Protein AF-A0A1V5BWG8-F1 (afdb_monomer)

Nearest PDB structures (foldseek):
  8ae6-assembly1_W  TM=3.537E-01  e=5.953E+00  Saccharomyces cerevisiae
  8adl-assembly1_W  TM=3.539E-01  e=7.224E+00  Saccharomyces cerevisiae
  6p4o-assembly2_D  TM=2.167E-01  e=4.599E+00  Sulfurisphaera tokodaii str. 7

Secondary structure (DSSP, 8-state):
--TT---EEEEEEEEETTEEEEEEEEEEETTEEEE-B-TTS-BTTTTTT---

pLDDT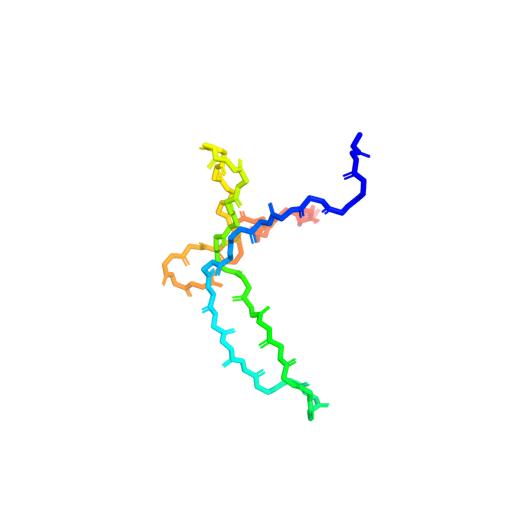: mean 88.04, std 10.96, range [48.06, 96.5]

Foldseek 3Di:
DDPDADKDFDFDWDQDPNRTDTDGQW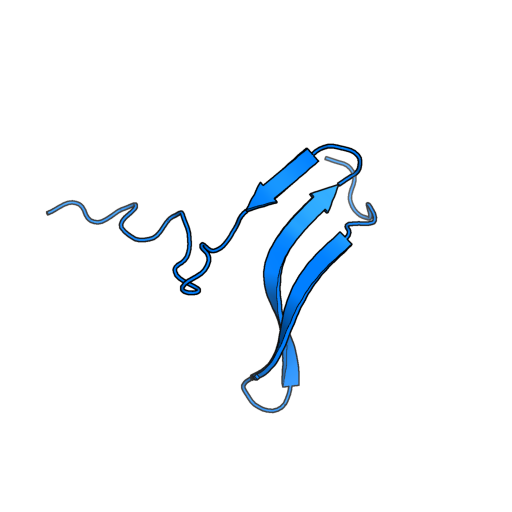IGHPPDIDGQADPVRHGPCPPPPPDD

Structure (mmCIF, 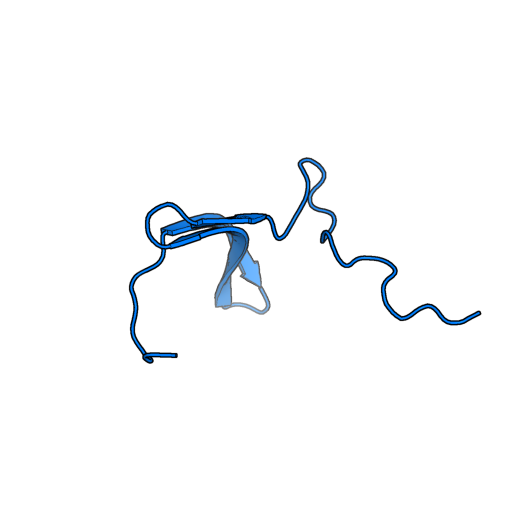N/CA/C/O backbone):
data_AF-A0A1V5BWG8-F1
#
_entry.id   AF-A0A1V5BWG8-F1
#
loop_
_atom_site.group_PDB
_atom_site.id
_atom_site.type_symbol
_atom_site.label_atom_id
_atom_site.label_alt_id
_atom_site.label_comp_id
_atom_site.label_asym_id
_atom_site.label_entity_id
_atom_site.label_seq_id
_atom_site.pdbx_PDB_ins_code
_atom_site.Cartn_x
_atom_site.Cartn_y
_atom_site.Cartn_z
_atom_site.occupancy
_atom_site.B_iso_or_equiv
_atom_site.auth_seq_id
_atom_site.auth_comp_id
_atom_site.auth_asym_id
_atom_site.auth_atom_id
_atom_site.pdbx_PDB_model_num
ATOM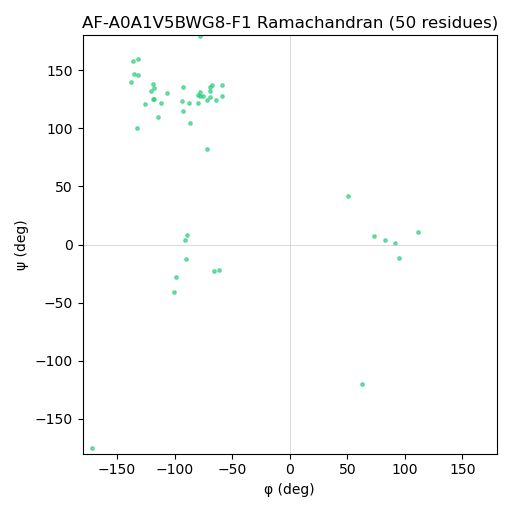 1 N N . MET A 1 1 ? -6.101 -7.055 18.905 1.00 48.06 1 MET A N 1
ATOM 2 C CA . MET A 1 1 ? -6.365 -6.719 17.488 1.00 48.06 1 MET A CA 1
ATOM 3 C C . MET A 1 1 ? -7.685 -7.354 17.097 1.00 48.06 1 MET A C 1
ATOM 5 O O . MET A 1 1 ? -7.770 -8.574 17.051 1.00 48.06 1 MET A O 1
ATOM 9 N N . GLU A 1 2 ? -8.717 -6.541 16.905 1.00 58.62 2 GLU A N 1
ATOM 10 C CA . GLU A 1 2 ? -10.036 -7.001 16.468 1.00 58.62 2 GLU A CA 1
ATOM 11 C C . GLU A 1 2 ? -10.005 -7.278 14.958 1.00 58.62 2 GLU A C 1
ATOM 13 O O . GLU A 1 2 ? -9.517 -6.457 14.175 1.00 58.62 2 GLU A O 1
ATOM 18 N N . LYS A 1 3 ? -10.444 -8.470 14.547 1.00 65.12 3 LYS A N 1
ATOM 19 C CA . LYS A 1 3 ? -10.544 -8.843 13.132 1.00 65.12 3 LYS A CA 1
ATOM 20 C C . LYS A 1 3 ? -11.823 -8.223 12.565 1.00 65.12 3 LYS A C 1
ATOM 22 O O . LYS A 1 3 ? -12.883 -8.441 13.131 1.00 65.12 3 LYS A O 1
ATOM 27 N N . GLY A 1 4 ? -11.722 -7.506 11.444 1.00 75.06 4 GLY A N 1
ATOM 28 C CA . GLY A 1 4 ? -12.886 -6.957 10.729 1.00 75.06 4 GLY A CA 1
ATOM 29 C C . GLY A 1 4 ? -13.037 -5.432 10.746 1.00 75.06 4 GLY A C 1
ATOM 30 O O . GLY A 1 4 ? -14.074 -4.935 10.330 1.00 75.06 4 GLY A O 1
ATOM 31 N N . GLY A 1 5 ? -12.028 -4.679 11.194 1.00 79.75 5 GLY A N 1
ATOM 32 C CA . GLY A 1 5 ? -12.067 -3.215 11.130 1.00 79.75 5 GLY A CA 1
ATOM 33 C C . GLY A 1 5 ? -12.018 -2.676 9.695 1.00 79.75 5 GLY A C 1
ATOM 34 O O . GLY A 1 5 ? -11.213 -3.136 8.884 1.00 79.75 5 GLY A O 1
ATOM 35 N N . THR A 1 6 ? -12.848 -1.673 9.405 1.00 87.56 6 THR A N 1
ATOM 36 C CA . THR A 1 6 ? -12.795 -0.911 8.151 1.00 87.56 6 THR A CA 1
ATOM 37 C C . THR A 1 6 ? -11.537 -0.049 8.120 1.00 87.56 6 THR A C 1
ATOM 39 O O . THR A 1 6 ? -11.191 0.602 9.107 1.00 87.56 6 THR A O 1
ATOM 42 N N . VAL A 1 7 ? -10.857 -0.044 6.978 1.00 91.62 7 VAL A N 1
ATOM 43 C CA . VAL A 1 7 ? -9.699 0.811 6.712 1.00 91.62 7 VAL A CA 1
ATOM 44 C C . VAL A 1 7 ? -9.875 1.475 5.357 1.00 91.62 7 VAL A C 1
ATOM 46 O O . VAL A 1 7 ? -10.427 0.880 4.430 1.00 91.62 7 VAL A O 1
ATOM 49 N N . GLU A 1 8 ? -9.388 2.699 5.237 1.00 93.12 8 GLU A N 1
ATOM 50 C CA . GLU A 1 8 ? -9.317 3.395 3.959 1.00 93.12 8 GLU A CA 1
ATOM 51 C C . GLU A 1 8 ? -7.951 3.135 3.332 1.00 93.12 8 GLU A C 1
ATOM 53 O O . GLU A 1 8 ? -6.922 3.180 4.006 1.00 93.12 8 GLU A O 1
ATOM 58 N N . VAL A 1 9 ? -7.927 2.836 2.034 1.00 94.12 9 VAL A N 1
ATOM 59 C CA . VAL A 1 9 ? -6.689 2.511 1.323 1.00 94.12 9 VAL A CA 1
ATOM 60 C C . VAL A 1 9 ? -6.547 3.422 0.117 1.00 94.12 9 VAL A C 1
ATOM 62 O O . VAL A 1 9 ? -7.368 3.387 -0.800 1.00 94.12 9 VAL A O 1
ATOM 65 N N . LYS A 1 10 ? -5.457 4.190 0.080 1.00 94.62 10 LYS A N 1
ATOM 66 C CA . LYS A 1 10 ? -5.013 4.906 -1.117 1.00 94.62 10 LYS A CA 1
ATOM 67 C C . LYS A 1 10 ? -4.000 4.032 -1.843 1.00 94.62 10 LYS A C 1
ATOM 69 O O . LYS A 1 10 ? -2.989 3.618 -1.274 1.00 94.62 10 LYS A O 1
ATOM 74 N N . GLY A 1 11 ? -4.263 3.735 -3.108 1.00 94.12 11 GLY A N 1
ATOM 75 C CA . GLY A 1 11 ? -3.423 2.832 -3.881 1.00 94.12 11 GLY A CA 1
ATOM 76 C C . GLY A 1 11 ? -3.789 2.785 -5.354 1.00 94.12 11 GLY A C 1
ATOM 77 O O . GLY A 1 11 ? -4.668 3.513 -5.816 1.00 94.12 11 GLY A O 1
ATOM 78 N N . SER A 1 12 ? -3.111 1.903 -6.082 1.00 92.81 12 SER A N 1
ATOM 79 C CA . SER A 1 12 ? -3.360 1.673 -7.505 1.00 92.81 12 SER A CA 1
ATOM 80 C C . SER A 1 12 ? -4.063 0.339 -7.718 1.00 92.81 12 SER A C 1
ATOM 82 O O . SER A 1 12 ? -3.625 -0.691 -7.200 1.00 92.81 12 SER A O 1
ATOM 84 N N . ARG A 1 13 ? -5.154 0.356 -8.486 1.00 94.25 13 ARG A N 1
ATOM 85 C CA . ARG A 1 13 ? -5.865 -0.855 -8.898 1.00 94.25 13 ARG A CA 1
ATOM 86 C C . ARG A 1 13 ? -5.233 -1.384 -10.173 1.00 94.25 13 ARG A C 1
ATOM 88 O O . ARG A 1 13 ? -5.204 -0.684 -11.180 1.00 94.25 13 ARG A O 1
ATOM 95 N N . VAL A 1 14 ? -4.757 -2.618 -10.131 1.00 94.31 14 VAL A N 1
ATOM 96 C CA . VAL A 1 14 ? -4.065 -3.258 -11.251 1.00 94.31 14 VAL A CA 1
ATOM 97 C C . VAL A 1 14 ? -4.568 -4.682 -11.431 1.00 94.31 14 VAL A C 1
ATOM 99 O O . VAL A 1 14 ? -5.084 -5.288 -10.495 1.00 94.31 14 VAL A O 1
ATOM 102 N N . ASN A 1 15 ? -4.394 -5.235 -12.626 1.00 96.38 15 ASN A N 1
ATOM 103 C CA . ASN A 1 15 ? -4.582 -6.663 -12.849 1.00 96.38 15 ASN A CA 1
ATOM 104 C C . ASN A 1 15 ? -3.236 -7.364 -12.677 1.00 96.38 15 ASN A C 1
ATOM 106 O O . ASN A 1 15 ? -2.310 -7.133 -13.452 1.00 96.38 15 ASN A O 1
ATOM 110 N N . LEU A 1 16 ? -3.130 -8.219 -11.663 1.00 91.38 16 LEU A N 1
ATOM 111 C CA . LEU A 1 16 ? -1.947 -9.030 -11.395 1.00 91.38 16 LEU A CA 1
ATOM 112 C C . LEU A 1 16 ? -2.328 -10.506 -11.500 1.00 91.38 16 LEU A C 1
ATOM 114 O O . LEU A 1 16 ? -3.266 -10.952 -10.845 1.00 91.38 16 LEU A O 1
ATOM 118 N N . ALA A 1 17 ? -1.615 -11.259 -12.342 1.00 93.12 17 ALA A N 1
ATOM 119 C CA . ALA A 1 17 ? -1.889 -12.679 -12.592 1.00 93.12 17 ALA A CA 1
ATOM 120 C C . ALA A 1 17 ? -3.370 -12.965 -12.943 1.00 93.12 17 ALA A C 1
ATOM 122 O O . ALA A 1 17 ? -3.976 -13.908 -12.437 1.00 93.12 17 ALA A O 1
ATOM 123 N N . GLY A 1 18 ? -3.972 -12.106 -13.774 1.00 95.25 18 GLY A N 1
ATOM 124 C CA . GLY A 1 18 ? -5.371 -12.233 -14.200 1.00 95.25 18 GLY A CA 1
ATOM 125 C C . GLY A 1 18 ? -6.411 -11.881 -13.131 1.00 95.25 18 GLY A C 1
ATOM 126 O O . GLY A 1 18 ? -7.600 -12.077 -13.368 1.00 95.25 18 GLY A 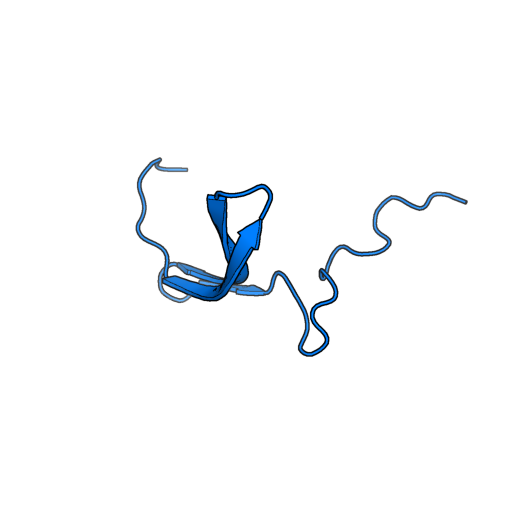O 1
ATOM 127 N N . LYS A 1 19 ? -5.998 -11.361 -11.968 1.00 96.50 19 LYS A N 1
ATOM 128 C CA . LYS A 1 19 ? -6.899 -10.960 -10.881 1.00 96.50 19 LYS A CA 1
ATOM 129 C C . LYS A 1 19 ? -6.773 -9.462 -10.588 1.00 96.50 19 LYS A C 1
ATOM 131 O O . LYS A 1 19 ? -5.649 -8.957 -10.527 1.00 96.50 19 LYS A O 1
ATOM 136 N N . PRO A 1 20 ? -7.889 -8.749 -10.366 1.00 95.75 20 PRO A N 1
ATOM 137 C CA . PRO A 1 20 ? -7.835 -7.366 -9.921 1.00 95.75 20 PRO A CA 1
ATOM 138 C C . PRO A 1 20 ? -7.318 -7.311 -8.481 1.00 95.75 20 PRO A C 1
ATOM 140 O O . PRO A 1 20 ? -7.848 -7.971 -7.588 1.00 95.75 20 PRO A O 1
ATOM 143 N N . VAL A 1 21 ? -6.281 -6.513 -8.255 1.00 95.69 21 VAL A N 1
ATOM 144 C CA . VAL A 1 21 ? -5.680 -6.268 -6.940 1.00 95.69 21 VAL A CA 1
ATOM 145 C C . VAL A 1 21 ? -5.487 -4.771 -6.724 1.00 95.69 21 VAL A C 1
ATOM 147 O O . VAL A 1 21 ? -5.440 -3.989 -7.675 1.00 95.69 21 VAL A O 1
ATOM 150 N N . ILE A 1 22 ? -5.356 -4.365 -5.462 1.00 94.19 22 ILE A N 1
ATOM 151 C CA . ILE A 1 22 ? -4.988 -2.999 -5.090 1.00 94.19 22 ILE A CA 1
ATOM 152 C C . ILE A 1 22 ? -3.598 -3.038 -4.470 1.00 94.19 22 ILE A C 1
ATOM 154 O O . ILE A 1 22 ? -3.372 -3.707 -3.463 1.00 94.19 22 ILE A O 1
ATOM 158 N N . ILE A 1 23 ? -2.667 -2.301 -5.064 1.00 93.75 23 ILE A N 1
ATOM 159 C CA . ILE A 1 23 ? -1.358 -2.044 -4.475 1.00 93.75 23 ILE A CA 1
ATOM 160 C C . ILE A 1 23 ? -1.499 -0.816 -3.577 1.00 93.75 23 ILE A C 1
ATOM 162 O O . ILE A 1 23 ? -1.594 0.309 -4.069 1.00 93.75 23 ILE A O 1
ATOM 166 N N . ALA A 1 24 ? -1.530 -1.041 -2.265 1.00 95.31 24 ALA A N 1
ATOM 167 C CA . ALA A 1 24 ? -1.641 0.019 -1.271 1.00 95.31 24 ALA A CA 1
ATOM 168 C C . ALA A 1 24 ? -0.360 0.872 -1.211 1.00 95.31 24 ALA A C 1
ATOM 170 O O . ALA A 1 24 ? 0.753 0.339 -1.142 1.00 95.31 24 ALA A O 1
ATOM 171 N N . ALA A 1 25 ? -0.537 2.192 -1.232 1.00 95.81 25 ALA A N 1
ATOM 172 C CA . ALA A 1 25 ? 0.500 3.179 -0.947 1.00 95.81 25 ALA A CA 1
ATOM 173 C C . ALA A 1 25 ? 0.359 3.714 0.484 1.00 95.81 25 ALA A C 1
ATOM 175 O O . ALA A 1 25 ? 1.354 3.817 1.194 1.00 95.81 25 ALA A O 1
ATOM 176 N N . GLU A 1 26 ? -0.875 3.967 0.925 1.00 95.38 26 GLU A N 1
ATOM 177 C CA . GLU A 1 26 ? -1.215 4.428 2.274 1.00 95.38 26 GLU A CA 1
ATOM 178 C C . GLU A 1 26 ? -2.456 3.680 2.775 1.00 95.38 26 GLU A C 1
ATOM 180 O O . GLU A 1 26 ? -3.400 3.446 2.012 1.00 95.38 26 GLU A O 1
ATOM 185 N N . VAL A 1 27 ? -2.449 3.307 4.055 1.00 94.81 27 VAL A N 1
ATOM 186 C CA . VAL A 1 27 ? -3.601 2.742 4.764 1.00 94.81 27 VAL A CA 1
ATOM 187 C C . VAL A 1 27 ? -3.939 3.650 5.936 1.00 94.81 27 VAL A C 1
ATOM 189 O O . VAL A 1 27 ? -3.057 4.007 6.714 1.00 94.81 27 VAL A O 1
ATOM 192 N N . ARG A 1 28 ? -5.216 3.990 6.079 1.00 94.44 28 ARG A N 1
ATOM 193 C CA . ARG A 1 28 ? -5.731 4.819 7.164 1.00 94.44 28 ARG A CA 1
ATOM 194 C C . ARG A 1 28 ? -6.731 4.039 8.001 1.00 94.44 28 ARG A C 1
ATOM 196 O O . ARG A 1 28 ? -7.624 3.372 7.469 1.00 94.44 28 ARG A O 1
ATOM 203 N N . LYS A 1 29 ? -6.587 4.140 9.319 1.00 91.94 29 LYS A N 1
ATOM 204 C CA . LYS A 1 29 ? -7.511 3.565 10.295 1.00 91.94 29 LYS A CA 1
ATOM 205 C C . LYS A 1 29 ? -7.833 4.621 11.350 1.00 91.94 29 LYS A C 1
ATOM 207 O O . LYS A 1 29 ? -7.043 4.854 12.258 1.00 91.94 29 LYS A O 1
ATOM 212 N N . GLY A 1 30 ? -8.993 5.264 11.223 1.00 89.12 30 GLY A N 1
ATOM 213 C CA . GLY A 1 30 ? -9.316 6.440 12.033 1.00 89.12 30 GLY A CA 1
ATOM 214 C C . GLY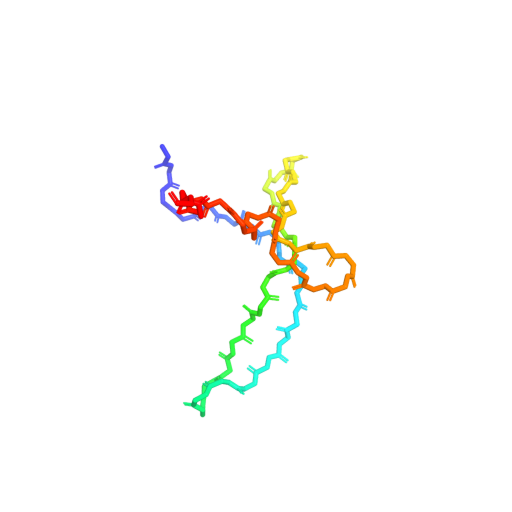 A 1 30 ? -8.336 7.576 11.733 1.00 89.12 30 GLY A C 1
ATOM 215 O O . GLY A 1 30 ? -8.219 8.006 10.587 1.00 89.12 30 GLY A O 1
ATOM 216 N N . GLU A 1 31 ? -7.606 8.026 12.750 1.00 90.00 31 GLU A N 1
ATOM 217 C CA . GLU A 1 31 ? -6.588 9.080 12.625 1.00 90.00 31 GLU A CA 1
ATOM 218 C C . GLU A 1 31 ? -5.189 8.534 12.306 1.00 90.00 31 GLU A C 1
ATOM 220 O O . GLU A 1 31 ? -4.300 9.288 11.911 1.00 90.00 31 GLU A O 1
ATOM 225 N N . GLU A 1 32 ? -4.985 7.221 12.435 1.00 92.56 32 GLU A N 1
ATOM 226 C CA . GLU A 1 32 ? -3.695 6.595 12.166 1.00 92.56 32 GLU A CA 1
ATOM 227 C C . GLU A 1 32 ? -3.474 6.430 10.663 1.00 92.56 32 GLU A C 1
ATOM 229 O O . GLU A 1 32 ? -4.325 5.898 9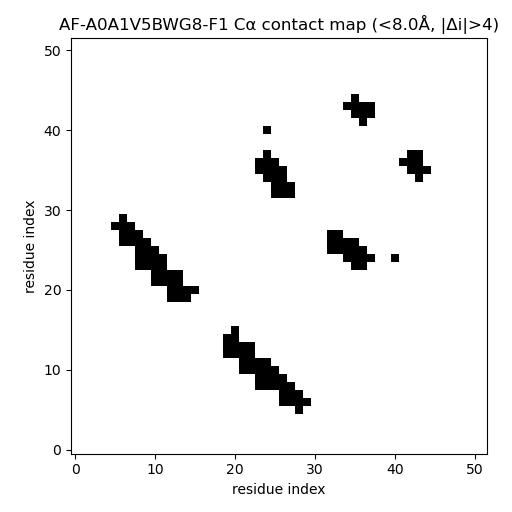.942 1.00 92.56 32 GLU A O 1
ATOM 234 N N . ILE A 1 33 ? -2.296 6.852 10.203 1.00 93.56 33 ILE A N 1
ATOM 235 C CA . ILE A 1 33 ? -1.861 6.747 8.813 1.00 93.56 33 ILE A CA 1
ATOM 236 C C . ILE A 1 33 ? -0.607 5.882 8.758 1.00 93.56 33 ILE A C 1
ATOM 238 O O . ILE A 1 33 ? 0.401 6.187 9.397 1.00 93.56 33 ILE A O 1
ATOM 242 N N . LEU A 1 34 ? -0.649 4.835 7.940 1.00 94.00 34 LEU A N 1
ATOM 243 C CA . LEU A 1 34 ? 0.497 3.994 7.631 1.00 94.00 34 LEU A CA 1
ATOM 244 C C . LEU A 1 34 ? 0.867 4.139 6.154 1.00 94.00 34 LEU A C 1
ATOM 246 O O . LEU A 1 34 ? 0.168 3.637 5.270 1.00 94.00 34 LEU A O 1
ATOM 250 N N . ALA A 1 35 ? 2.002 4.783 5.890 1.00 94.12 35 ALA A N 1
ATOM 251 C CA . ALA A 1 35 ? 2.600 4.828 4.561 1.00 94.12 35 ALA A CA 1
ATOM 252 C C . ALA A 1 35 ? 3.369 3.526 4.283 1.00 94.12 35 ALA A C 1
ATOM 254 O O . ALA A 1 35 ? 4.292 3.164 5.012 1.00 94.12 35 ALA A O 1
ATOM 255 N N . LEU A 1 36 ? 2.994 2.821 3.216 1.00 95.31 36 LEU A N 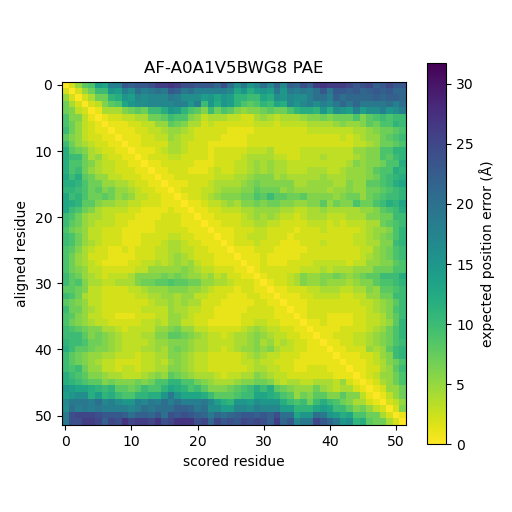1
ATOM 256 C CA . LEU A 1 36 ? 3.649 1.590 2.768 1.00 95.31 36 LEU A CA 1
ATOM 257 C C . LEU A 1 36 ? 4.639 1.845 1.630 1.00 95.31 36 LEU A C 1
ATOM 259 O O . LEU A 1 36 ? 5.608 1.099 1.482 1.00 95.31 36 LEU A O 1
ATOM 263 N N . ARG A 1 37 ? 4.406 2.883 0.822 1.00 95.44 37 ARG A N 1
ATOM 264 C CA . ARG A 1 37 ? 5.249 3.260 -0.320 1.00 95.44 37 ARG A CA 1
ATOM 265 C C . ARG A 1 37 ? 5.480 4.764 -0.331 1.00 95.44 37 ARG A C 1
ATOM 267 O O . ARG A 1 37 ? 4.593 5.517 0.054 1.00 95.44 37 ARG A O 1
ATOM 274 N N . ASN A 1 38 ? 6.654 5.182 -0.791 1.00 91.62 38 ASN A N 1
ATOM 275 C CA . ASN A 1 38 ? 6.933 6.592 -1.066 1.00 91.62 38 ASN A CA 1
ATOM 276 C C . ASN A 1 38 ? 6.309 7.041 -2.406 1.00 91.62 38 ASN A C 1
ATOM 278 O O . ASN A 1 38 ? 5.729 6.231 -3.136 1.00 91.62 38 ASN A O 1
ATOM 282 N N . ASP A 1 39 ? 6.480 8.318 -2.759 1.00 89.75 39 ASP A N 1
ATOM 283 C CA . ASP A 1 39 ? 5.929 8.908 -3.990 1.00 89.75 39 ASP A CA 1
ATOM 284 C C . ASP A 1 39 ? 6.458 8.264 -5.280 1.00 89.75 39 ASP A C 1
ATOM 286 O O . ASP A 1 39 ? 5.802 8.312 -6.319 1.00 89.75 39 ASP A O 1
ATOM 290 N N . THR A 1 40 ? 7.622 7.610 -5.223 1.00 89.88 40 THR A N 1
ATOM 291 C CA . THR A 1 40 ? 8.194 6.864 -6.354 1.00 89.88 40 THR A CA 1
ATOM 292 C C . THR A 1 40 ? 7.770 5.391 -6.376 1.00 89.88 40 THR A C 1
ATOM 294 O O . THR A 1 40 ? 8.201 4.630 -7.241 1.00 89.88 40 THR A O 1
ATOM 297 N N . GLY A 1 41 ? 6.901 4.968 -5.451 1.00 88.81 41 GLY A N 1
ATOM 298 C CA . GLY A 1 41 ? 6.348 3.615 -5.371 1.00 88.81 41 GLY A CA 1
ATOM 299 C C . GLY A 1 41 ? 7.244 2.591 -4.665 1.00 88.81 41 GLY A C 1
ATOM 300 O O . GLY A 1 41 ? 6.873 1.411 -4.596 1.00 88.81 41 GLY A O 1
ATOM 301 N N . ILE A 1 42 ? 8.390 3.011 -4.122 1.00 92.38 42 ILE A N 1
ATOM 302 C CA . ILE A 1 42 ? 9.337 2.156 -3.399 1.00 92.38 42 ILE A CA 1
ATOM 303 C C . ILE A 1 42 ? 8.767 1.844 -2.007 1.00 92.38 42 ILE A C 1
ATOM 305 O O . ILE A 1 42 ? 8.403 2.771 -1.278 1.00 92.38 42 ILE A O 1
ATOM 309 N N . PRO A 1 43 ? 8.687 0.561 -1.607 1.00 94.00 43 PRO A N 1
ATOM 310 C CA . PRO A 1 43 ? 8.262 0.195 -0.263 1.00 94.00 43 PRO A CA 1
ATOM 311 C C . PRO A 1 43 ? 9.166 0.801 0.810 1.00 94.00 43 PRO A C 1
ATOM 313 O O . PRO A 1 43 ? 10.390 0.740 0.681 1.00 94.00 43 PRO A O 1
ATOM 316 N N . VAL A 1 44 ? 8.590 1.316 1.895 1.00 92.81 44 VAL A N 1
ATOM 317 C CA . VAL A 1 44 ? 9.365 1.994 2.956 1.00 92.81 44 VAL A CA 1
ATOM 318 C C . VAL A 1 44 ? 10.313 1.053 3.711 1.00 92.81 44 VAL A C 1
ATOM 320 O O . VAL A 1 44 ? 11.317 1.491 4.257 1.00 92.81 44 VAL A O 1
ATOM 323 N N . TRP A 1 45 ? 10.040 -0.254 3.695 1.00 89.00 45 TRP A N 1
ATOM 324 C CA . TRP A 1 45 ? 10.901 -1.293 4.277 1.00 89.00 45 TRP A CA 1
ATOM 325 C C . TRP A 1 45 ? 11.945 -1.847 3.294 1.00 89.00 45 TRP A C 1
ATOM 327 O O . TRP A 1 45 ? 12.607 -2.849 3.582 1.00 89.00 45 TRP A O 1
ATOM 337 N N . SER A 1 46 ? 12.090 -1.246 2.110 1.00 86.81 46 SER A N 1
ATOM 338 C CA . SER A 1 46 ? 13.096 -1.680 1.137 1.00 86.81 46 SER A CA 1
ATOM 339 C C . SER A 1 46 ? 14.498 -1.583 1.743 1.00 86.81 46 SER A C 1
ATOM 341 O O . SER A 1 46 ? 14.891 -0.541 2.252 1.00 86.81 46 SER A O 1
ATOM 343 N N . GLY A 1 47 ? 15.264 -2.675 1.684 1.00 83.38 47 GLY A N 1
ATOM 344 C CA . GLY A 1 47 ? 16.614 -2.753 2.258 1.00 83.38 47 GLY A CA 1
ATOM 345 C C . GLY A 1 47 ? 16.675 -3.332 3.674 1.00 83.38 47 GLY A C 1
ATOM 346 O O . GLY A 1 47 ? 17.758 -3.729 4.109 1.00 83.38 47 GLY A O 1
ATOM 347 N N . TRP A 1 48 ? 15.538 -3.486 4.361 1.00 80.69 48 TRP A N 1
ATOM 348 C CA . TRP A 1 48 ? 15.499 -4.191 5.641 1.00 80.69 48 TRP A CA 1
ATOM 349 C C . TRP A 1 48 ? 15.877 -5.664 5.431 1.00 80.69 48 TRP A C 1
ATOM 351 O O . TRP A 1 48 ? 15.289 -6.359 4.607 1.00 80.69 48 TRP A O 1
ATOM 361 N N . GLY A 1 49 ? 16.892 -6.142 6.155 1.00 74.12 49 GLY A N 1
ATOM 362 C CA . GLY A 1 49 ? 17.323 -7.543 6.100 1.00 74.12 49 GLY A CA 1
ATOM 363 C C . GLY A 1 49 ? 18.420 -7.844 5.079 1.00 74.12 49 GLY A C 1
ATOM 364 O O . GLY A 1 49 ? 18.884 -8.981 5.023 1.00 74.12 49 GLY A O 1
ATOM 365 N N . ARG A 1 50 ? 18.929 -6.844 4.344 1.00 68.25 50 ARG A N 1
ATOM 366 C CA . ARG A 1 50 ? 20.250 -6.968 3.711 1.00 68.25 50 ARG A CA 1
ATOM 367 C C . ARG A 1 50 ? 21.332 -6.904 4.796 1.00 68.25 50 ARG A C 1
ATOM 369 O O . ARG A 1 50 ? 21.910 -5.849 5.040 1.00 68.25 50 ARG A O 1
ATOM 376 N N . ARG A 1 51 ? 21.596 -8.029 5.469 1.00 66.44 51 ARG A N 1
ATOM 377 C CA . ARG A 1 51 ? 22.913 -8.257 6.087 1.00 66.44 51 ARG A CA 1
ATOM 378 C C . ARG A 1 51 ? 23.885 -8.515 4.938 1.00 66.44 51 ARG A C 1
ATOM 380 O O . ARG A 1 51 ? 23.586 -9.328 4.066 1.00 66.44 51 ARG A O 1
ATOM 387 N N . ARG A 1 52 ? 24.956 -7.7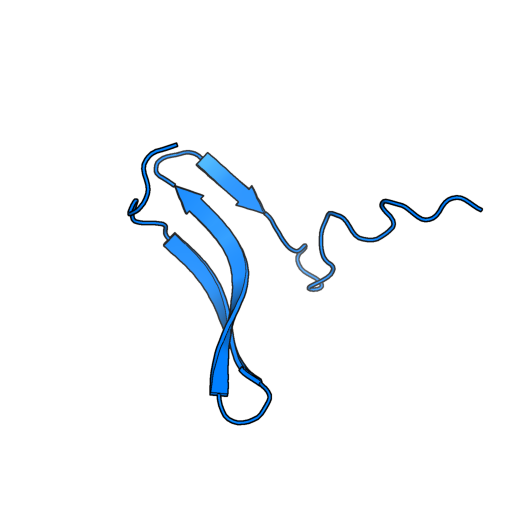25 4.897 1.00 63.25 52 ARG A N 1
ATOM 388 C CA . ARG A 1 52 ? 26.085 -7.942 3.991 1.00 63.25 52 ARG A CA 1
ATOM 389 C C . ARG A 1 52 ? 26.780 -9.255 4.323 1.00 63.25 52 ARG A C 1
ATOM 391 O O . ARG A 1 52 ? 26.773 -9.610 5.525 1.00 63.25 52 ARG A O 1
#

Sequence (52 aa):
MEKGGTVEVKGSRVNLAGKPVIIAAEVRKGEEILALRNDTGIPVWSGWGRRR

Solvent-accessible surface area (backbone atoms only — not comparable to full-atom values): 3469 Å² total; per-residue (Å²): 136,81,87,84,73,82,66,52,72,48,61,50,79,43,75,54,95,91,36,84,44,70,54,64,30,32,40,32,49,90,89,49,76,46,73,45,28,50,99,88,65,50,49,71,68,68,72,71,83,72,75,130

Mean predicted aligned error: 6.16 Å

Radius of gyration: 13.73 Å; Cα contacts (8 Å, |Δi|>4): 64; chains: 1; bounding box: 39×22×32 Å